Protein AF-A0A8C3QT16-F1 (afdb_monomer_lite)

Radius of gyration: 20.68 Å; chains: 1; bounding box: 44×46×42 Å

Sequence (63 aa):
YVEFSSSEVLKCCKDKRDTSNFDKEFTRQPVELTPTDKLFIMNLDQNEFAGFSYTNPEFVINV

pLDDT: mean 84.6, std 16.43, range [43.84, 97.69]

Organism: NCBI:txid181631

InterPro domains:
  IPR000961 AGC-kinase, C-terminal [PS51285] (1-63)
  IPR000961 AGC-kinase, C-terminal [SM00133] (2-56)
  IPR017892 Protein kinase, C-terminal [PF00433] (14-54)

Structure (mmCIF, N/CA/C/O backbone):
data_AF-A0A8C3QT16-F1
#
_entry.id   AF-A0A8C3QT16-F1
#
loop_
_atom_site.group_PDB
_atom_site.id
_atom_site.type_symbol
_atom_site.label_atom_id
_atom_site.label_alt_id
_atom_site.label_comp_id
_atom_site.label_asym_id
_atom_site.label_entity_id
_atom_site.label_seq_id
_atom_site.pdbx_PDB_ins_code
_atom_site.Cartn_x
_atom_site.Cartn_y
_atom_site.Cartn_z
_atom_site.occupancy
_atom_site.B_iso_or_equiv
_atom_site.auth_seq_id
_atom_site.auth_comp_id
_atom_site.auth_asym_id
_atom_site.auth_atom_id
_atom_site.pdbx_PDB_model_num
ATOM 1 N N . TYR A 1 1 ? 24.508 27.430 -22.684 1.00 43.84 1 TYR A N 1
ATOM 2 C CA . TYR A 1 1 ? 23.830 26.132 -22.823 1.00 43.84 1 TYR A CA 1
ATOM 3 C C . TYR A 1 1 ? 24.698 25.109 -22.127 1.00 43.84 1 TYR A C 1
ATOM 5 O O . TYR A 1 1 ? 25.836 24.939 -22.538 1.00 43.84 1 TYR A O 1
ATOM 13 N N . VAL A 1 2 ? 24.230 24.545 -21.015 1.00 45.78 2 VAL A N 1
ATOM 14 C CA . VAL A 1 2 ? 24.907 23.405 -20.386 1.00 45.78 2 VAL A CA 1
ATOM 15 C C . VAL A 1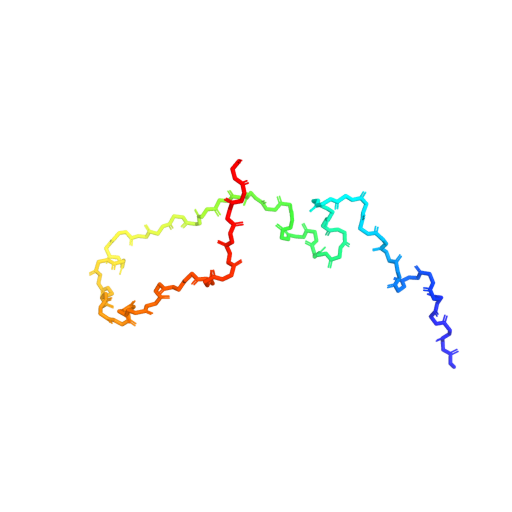 2 ? 24.444 22.179 -21.162 1.00 45.78 2 VAL A C 1
ATOM 17 O O . VAL A 1 2 ? 23.251 21.883 -21.176 1.00 45.78 2 VAL A O 1
ATOM 20 N N . GLU A 1 3 ? 25.358 21.537 -21.883 1.00 56.44 3 GLU A N 1
ATOM 21 C CA . GLU A 1 3 ? 25.085 20.268 -22.552 1.00 56.44 3 GLU A CA 1
ATOM 22 C C . GLU A 1 3 ? 24.979 19.185 -21.477 1.00 56.44 3 GLU A C 1
ATOM 24 O O . GLU A 1 3 ? 25.983 18.725 -20.937 1.00 56.44 3 GLU A O 1
ATOM 29 N N . PHE A 1 4 ? 23.750 18.809 -21.122 1.00 53.62 4 PHE A N 1
ATOM 30 C CA . PHE A 1 4 ? 23.534 17.589 -20.355 1.00 53.62 4 PHE A CA 1
ATOM 31 C C . PHE A 1 4 ? 23.945 16.406 -21.230 1.00 53.62 4 PHE A C 1
ATOM 33 O O . PHE A 1 4 ? 23.416 16.214 -22.329 1.00 53.62 4 PHE A O 1
ATOM 40 N N . SER A 1 5 ? 24.915 15.628 -20.751 1.00 53.16 5 SER A N 1
ATOM 41 C CA . SER A 1 5 ? 25.368 14.417 -21.421 1.00 53.16 5 SER A CA 1
ATOM 42 C C . SER A 1 5 ? 24.190 13.456 -21.565 1.00 53.16 5 SER A C 1
ATOM 44 O O . SER A 1 5 ? 23.608 13.015 -20.576 1.00 53.16 5 SER A O 1
ATOM 46 N N . SER A 1 6 ? 23.858 13.089 -22.804 1.00 56.53 6 SER A N 1
ATOM 47 C CA . SER A 1 6 ? 22.760 12.168 -23.137 1.00 56.53 6 SER A CA 1
ATOM 48 C C . SER A 1 6 ? 22.859 10.809 -22.409 1.00 56.53 6 SER A C 1
ATOM 50 O O . SER A 1 6 ? 21.860 10.107 -22.262 1.00 56.53 6 SER A O 1
ATOM 52 N N . SER A 1 7 ? 24.038 10.460 -21.878 1.00 54.44 7 SER A N 1
ATOM 53 C CA . SER A 1 7 ? 24.268 9.260 -21.064 1.00 54.44 7 SER A CA 1
ATOM 54 C C . SER A 1 7 ? 23.683 9.306 -19.644 1.00 54.44 7 SER A C 1
ATOM 56 O O . SER A 1 7 ? 23.450 8.245 -19.071 1.00 54.44 7 SER A O 1
ATOM 58 N N . GLU A 1 8 ? 23.405 10.482 -19.070 1.00 55.16 8 GLU A N 1
ATOM 59 C CA . GLU A 1 8 ? 22.747 10.585 -17.753 1.00 55.16 8 GLU A CA 1
ATOM 60 C C . GLU A 1 8 ? 21.240 10.296 -17.834 1.00 55.16 8 GLU A C 1
ATOM 62 O O . GLU A 1 8 ? 20.626 9.901 -16.845 1.00 55.16 8 GLU A O 1
ATOM 67 N N . VAL A 1 9 ? 20.652 10.425 -19.028 1.00 56.47 9 VAL A N 1
ATOM 68 C CA . VAL A 1 9 ? 19.210 10.263 -19.280 1.00 56.47 9 VAL A CA 1
ATOM 69 C C . VAL A 1 9 ? 18.795 8.784 -19.366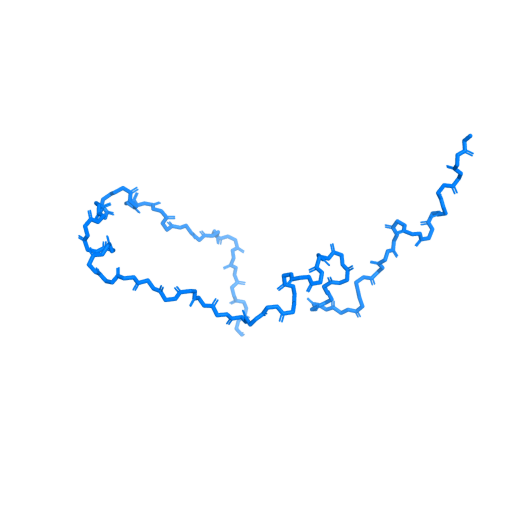 1.00 56.47 9 VAL A C 1
ATOM 71 O O . VAL A 1 9 ? 17.625 8.454 -19.197 1.00 56.47 9 VAL A O 1
ATOM 74 N N . LEU A 1 10 ? 19.744 7.868 -19.580 1.00 58.22 10 LEU A N 1
ATOM 75 C CA . LEU A 1 10 ? 19.495 6.435 -19.774 1.00 58.22 10 LEU A CA 1
ATOM 76 C C . LEU A 1 10 ? 20.243 5.593 -18.735 1.00 58.22 10 LEU A C 1
ATOM 78 O O . LEU A 1 10 ? 21.045 4.719 -19.077 1.00 58.22 10 LEU A O 1
ATOM 82 N N . LYS A 1 11 ? 19.984 5.821 -17.443 1.00 61.94 11 LYS A N 1
ATOM 83 C CA . LYS A 1 11 ? 20.419 4.865 -16.420 1.00 61.94 11 LYS A CA 1
ATOM 84 C C . LYS A 1 11 ? 19.570 3.598 -16.525 1.00 61.94 11 LYS A C 1
ATOM 86 O O . LYS A 1 11 ? 18.487 3.493 -15.960 1.00 61.94 11 LYS A O 1
ATOM 91 N N . CYS A 1 12 ? 20.073 2.674 -17.339 1.00 62.06 12 CYS A N 1
ATOM 92 C CA . CYS A 1 12 ? 19.469 1.387 -17.645 1.00 62.06 12 CYS A CA 1
ATOM 93 C C . CYS A 1 12 ? 19.253 0.563 -16.368 1.00 62.06 12 CYS A C 1
ATOM 95 O O . CYS A 1 12 ? 20.187 0.359 -15.586 1.00 62.06 12 CYS A O 1
ATOM 97 N N . CYS A 1 13 ? 18.016 0.094 -16.201 1.00 67.94 13 CYS A N 1
ATOM 98 C CA . CYS A 1 13 ? 17.530 -0.743 -15.114 1.00 67.94 13 CYS A CA 1
ATOM 99 C C . CYS A 1 13 ? 18.365 -2.028 -15.061 1.00 67.94 13 CYS A C 1
ATOM 101 O O . CYS A 1 13 ? 18.223 -2.901 -15.919 1.00 67.94 13 CYS A O 1
ATOM 103 N N . LYS A 1 14 ? 19.268 -2.134 -14.082 1.00 79.00 14 LYS A N 1
ATOM 104 C CA . LYS A 1 14 ? 20.242 -3.241 -14.020 1.00 79.00 14 LYS A CA 1
ATOM 105 C C . LYS A 1 14 ? 19.580 -4.611 -13.874 1.00 79.00 14 LYS A C 1
ATOM 107 O O . LYS A 1 14 ? 20.095 -5.602 -14.384 1.00 79.00 14 LYS A O 1
ATOM 112 N N . ASP A 1 15 ? 18.441 -4.649 -13.192 1.00 86.56 15 ASP A N 1
ATOM 113 C CA . ASP A 1 15 ? 17.577 -5.812 -13.048 1.00 86.56 15 ASP A CA 1
ATOM 114 C C . ASP A 1 15 ? 16.157 -5.379 -12.633 1.00 86.56 15 ASP A C 1
ATOM 116 O O . ASP A 1 15 ? 15.884 -4.192 -12.442 1.00 86.56 15 ASP A O 1
ATOM 120 N N . LYS A 1 16 ? 15.239 -6.345 -12.490 1.00 88.44 16 LYS A N 1
ATOM 121 C CA . LYS A 1 16 ? 13.821 -6.099 -12.155 1.00 88.44 16 LYS A CA 1
ATOM 122 C C . LYS A 1 16 ? 13.605 -5.394 -10.805 1.00 88.44 16 LYS A C 1
ATOM 124 O O . LYS A 1 16 ? 12.501 -4.922 -10.560 1.00 88.44 16 LYS A O 1
ATOM 129 N N . ARG A 1 17 ? 14.610 -5.363 -9.926 1.00 89.75 17 ARG A N 1
ATOM 130 C CA . ARG A 1 17 ? 14.577 -4.740 -8.595 1.00 89.75 17 ARG A CA 1
ATOM 131 C C . ARG A 1 17 ? 15.473 -3.503 -8.498 1.00 89.75 17 ARG A C 1
ATOM 133 O O . ARG A 1 17 ? 15.692 -3.021 -7.391 1.00 89.75 17 ARG A O 1
ATOM 140 N N . ASP A 1 18 ? 16.007 -2.995 -9.609 1.00 90.81 18 ASP A N 1
ATOM 141 C CA . ASP A 1 18 ? 16.851 -1.800 -9.577 1.00 90.81 18 ASP A CA 1
ATOM 142 C C . ASP A 1 18 ? 16.058 -0.581 -9.092 1.00 90.81 18 ASP A C 1
ATOM 144 O O . ASP A 1 18 ? 15.064 -0.174 -9.694 1.00 90.81 18 ASP A O 1
ATOM 148 N N . THR A 1 19 ? 16.532 0.024 -8.006 1.00 91.81 19 THR A N 1
ATOM 149 C CA . THR A 1 19 ? 15.928 1.209 -7.402 1.00 91.81 19 THR A CA 1
ATOM 150 C 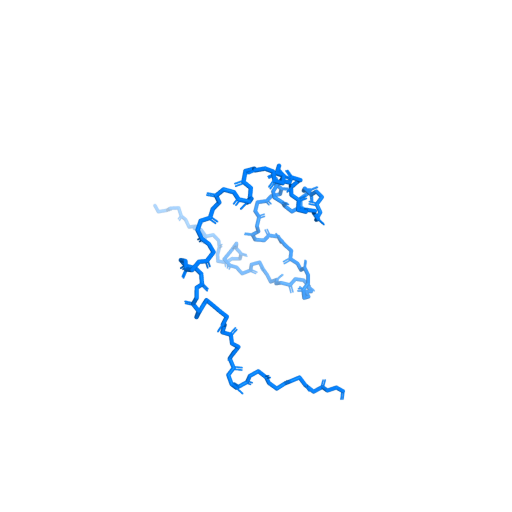C . THR A 1 19 ? 16.741 2.479 -7.644 1.00 91.81 19 THR A C 1
ATOM 152 O O . THR A 1 19 ? 16.507 3.502 -7.007 1.00 91.81 19 THR A O 1
ATOM 155 N N . SER A 1 20 ? 17.707 2.455 -8.568 1.00 91.06 20 SER A N 1
ATOM 156 C CA . SER A 1 20 ? 18.662 3.553 -8.749 1.00 91.06 20 SER A CA 1
ATOM 157 C C . SER A 1 20 ? 18.063 4.894 -9.196 1.00 91.06 20 SER A C 1
ATOM 159 O O . SER A 1 20 ? 18.750 5.910 -9.078 1.00 91.06 20 SER A O 1
ATOM 161 N N . ASN A 1 21 ? 16.807 4.898 -9.656 1.00 90.94 21 ASN A N 1
ATOM 162 C CA . ASN A 1 21 ? 16.030 6.090 -10.016 1.00 90.94 21 ASN A CA 1
ATOM 163 C C . ASN A 1 21 ? 15.125 6.605 -8.877 1.00 90.94 21 ASN A C 1
ATOM 165 O O . ASN A 1 21 ? 14.393 7.572 -9.070 1.00 90.94 21 ASN A O 1
ATOM 169 N N . PHE A 1 22 ? 15.160 5.970 -7.704 1.00 91.44 22 PHE A N 1
ATOM 170 C CA . PHE A 1 22 ? 14.422 6.383 -6.511 1.00 91.44 22 PHE A CA 1
ATOM 171 C C . PHE A 1 22 ? 15.372 6.995 -5.477 1.00 91.44 22 PHE A C 1
ATOM 173 O O . PHE A 1 22 ? 16.566 6.680 -5.441 1.00 91.44 22 PHE A O 1
ATOM 180 N N . ASP A 1 23 ? 14.842 7.854 -4.605 1.00 95.38 23 ASP A N 1
ATOM 181 C CA . ASP A 1 23 ? 15.614 8.381 -3.481 1.00 95.38 23 ASP A CA 1
ATOM 182 C C . ASP A 1 23 ? 16.054 7.232 -2.553 1.00 95.38 23 ASP A C 1
ATOM 184 O O . ASP A 1 23 ? 15.294 6.314 -2.217 1.00 95.38 23 ASP A O 1
ATOM 188 N N . LYS A 1 24 ? 17.321 7.279 -2.140 1.00 93.81 24 LYS A N 1
ATOM 189 C CA . LYS A 1 24 ? 17.913 6.282 -1.252 1.00 93.81 24 LYS A CA 1
ATOM 190 C C . LYS A 1 24 ? 17.302 6.311 0.140 1.00 93.81 24 LYS A C 1
ATOM 192 O O . LYS A 1 24 ? 17.350 5.277 0.798 1.00 93.81 24 LYS A O 1
ATOM 197 N N . GLU A 1 25 ? 16.747 7.440 0.573 1.00 96.81 25 GLU A N 1
ATOM 198 C CA . GLU A 1 25 ? 16.093 7.524 1.879 1.00 96.81 25 GLU A CA 1
ATOM 199 C C . GLU A 1 25 ? 14.918 6.541 1.970 1.00 96.81 25 GLU A C 1
ATOM 201 O O . GLU A 1 25 ?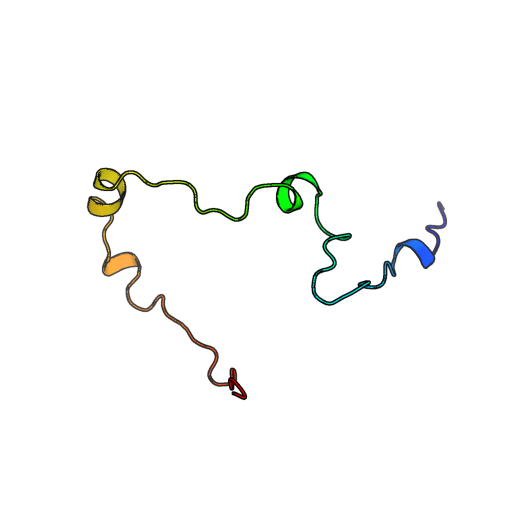 14.842 5.775 2.923 1.00 96.81 25 GLU A O 1
ATOM 206 N N . PHE A 1 26 ? 14.084 6.443 0.930 1.00 95.56 26 PHE A N 1
ATOM 207 C CA . PHE A 1 26 ? 12.965 5.492 0.912 1.00 95.56 26 PHE A CA 1
ATOM 208 C C . PHE A 1 26 ? 13.423 4.046 0.706 1.00 95.56 26 PHE A C 1
ATOM 210 O O . PHE A 1 26 ? 12.963 3.135 1.381 1.00 95.56 26 PHE A O 1
ATOM 217 N N . THR A 1 27 ? 14.359 3.807 -0.216 1.00 95.50 27 THR A N 1
ATOM 218 C CA . THR A 1 27 ? 14.772 2.433 -0.577 1.00 95.50 27 THR A CA 1
ATOM 219 C C . THR A 1 27 ? 15.626 1.740 0.490 1.00 95.50 27 THR A C 1
ATOM 221 O O . THR A 1 27 ? 15.843 0.532 0.411 1.00 95.50 27 THR A O 1
ATOM 224 N N . ARG A 1 28 ? 16.126 2.492 1.478 1.00 95.56 28 ARG A N 1
ATOM 225 C CA . ARG A 1 28 ? 16.851 1.971 2.645 1.00 95.56 28 ARG A CA 1
ATOM 226 C C . ARG A 1 28 ? 15.953 1.718 3.851 1.00 95.56 28 ARG A C 1
ATOM 228 O O . ARG A 1 28 ? 16.398 1.034 4.772 1.00 95.56 28 ARG A O 1
ATOM 235 N N . GLN A 1 29 ? 14.744 2.277 3.872 1.00 96.38 29 GLN A N 1
ATOM 236 C CA . GLN A 1 29 ? 13.800 2.035 4.956 1.00 96.38 29 GLN A CA 1
ATOM 237 C C . GLN A 1 29 ? 13.379 0.557 4.985 1.00 96.38 29 GLN A C 1
ATOM 239 O O . GLN A 1 29 ? 13.327 -0.095 3.936 1.00 96.38 29 GLN A O 1
ATOM 244 N N . PRO A 1 30 ? 13.085 0.003 6.174 1.00 95.88 30 PRO A N 1
ATOM 245 C CA . PRO A 1 30 ? 12.510 -1.330 6.285 1.00 95.88 30 PRO A CA 1
ATOM 246 C C . PRO A 1 30 ? 11.189 -1.429 5.512 1.00 95.88 30 PRO A C 1
ATOM 248 O O . PRO A 1 30 ? 10.381 -0.502 5.515 1.00 95.88 30 PRO A O 1
ATOM 251 N N . VAL A 1 31 ? 10.953 -2.573 4.866 1.00 95.69 31 VAL A N 1
ATOM 252 C CA . VAL A 1 31 ? 9.700 -2.846 4.144 1.00 95.69 31 VAL A CA 1
ATOM 253 C C . VAL A 1 31 ? 8.645 -3.318 5.145 1.00 95.69 31 VAL A C 1
ATOM 255 O O . VAL A 1 31 ? 8.319 -4.502 5.219 1.00 95.69 31 VAL A O 1
ATOM 258 N N . GLU A 1 32 ? 8.150 -2.389 5.957 1.00 96.50 32 GLU A N 1
ATOM 259 C CA . GLU A 1 32 ? 7.166 -2.658 7.003 1.00 96.50 32 GLU A CA 1
ATOM 260 C C . GLU A 1 32 ? 6.044 -1.620 7.013 1.00 96.50 32 GLU A C 1
ATOM 262 O O . GLU A 1 32 ? 6.216 -0.470 6.611 1.00 96.50 32 GLU A O 1
ATOM 267 N N . LEU A 1 33 ? 4.866 -2.043 7.470 1.00 95.50 33 LEU A N 1
ATOM 268 C CA . LEU A 1 33 ? 3.751 -1.134 7.699 1.00 95.50 33 LEU A CA 1
ATOM 269 C C . LEU A 1 33 ? 3.898 -0.519 9.086 1.00 95.50 33 LEU A C 1
ATOM 271 O O . LEU A 1 33 ? 4.091 -1.237 10.069 1.00 95.50 33 LEU A O 1
ATOM 275 N N . THR A 1 34 ? 3.761 0.801 9.176 1.00 94.06 34 THR A N 1
ATOM 276 C CA . THR A 1 34 ? 3.730 1.491 10.466 1.00 94.06 34 THR A CA 1
ATOM 277 C C . THR A 1 34 ? 2.582 0.937 11.320 1.00 94.06 34 THR A C 1
ATOM 279 O O . THR A 1 34 ? 1.446 0.889 10.842 1.00 94.06 34 THR A O 1
ATOM 282 N N . PRO A 1 35 ? 2.833 0.524 12.576 1.00 95.75 35 PRO A N 1
ATOM 283 C CA . PRO A 1 35 ? 1.773 0.060 13.462 1.00 95.75 35 PRO A CA 1
ATOM 284 C C . PRO A 1 35 ? 0.698 1.133 13.668 1.00 95.75 35 PRO A C 1
ATOM 286 O O . PRO A 1 35 ? 1.009 2.288 13.952 1.00 95.75 35 PRO A O 1
ATOM 289 N N . THR A 1 36 ? -0.571 0.744 13.559 1.00 94.94 36 THR A N 1
ATOM 290 C CA . THR A 1 36 ? -1.720 1.638 13.756 1.00 94.94 36 THR A CA 1
ATOM 291 C C . THR A 1 36 ? -2.405 1.379 15.096 1.00 94.94 36 THR A C 1
ATOM 293 O O . THR A 1 36 ? -2.545 0.225 15.510 1.00 94.94 36 THR A O 1
ATOM 296 N N . ASP A 1 37 ? -2.913 2.430 15.742 1.00 96.00 37 ASP A N 1
ATOM 297 C CA . ASP A 1 37 ? -3.758 2.291 16.932 1.00 96.00 37 ASP A CA 1
ATOM 298 C C . ASP A 1 37 ? -5.131 1.711 16.554 1.00 96.00 37 ASP A C 1
ATOM 300 O O . ASP A 1 37 ? -5.885 2.298 15.777 1.00 96.00 37 ASP A O 1
ATOM 304 N N . LYS A 1 38 ? -5.478 0.557 17.129 1.00 92.75 38 LYS A N 1
ATOM 305 C CA . LYS A 1 38 ? -6.742 -0.138 16.853 1.00 92.75 38 LYS A CA 1
ATOM 306 C C . LYS A 1 38 ? -7.966 0.703 17.206 1.00 92.75 38 LYS A C 1
ATOM 308 O O . LYS A 1 38 ? -8.960 0.608 16.495 1.00 92.75 38 LYS A O 1
ATOM 313 N N . LEU A 1 39 ? -7.905 1.515 18.262 1.00 94.81 39 LEU A N 1
ATOM 314 C CA . LEU A 1 39 ? -9.026 2.372 18.654 1.00 94.81 39 LEU A CA 1
ATOM 315 C C . LEU A 1 39 ? -9.251 3.483 17.632 1.00 94.81 39 LEU A C 1
ATOM 317 O O . LEU A 1 39 ? -10.391 3.812 17.324 1.00 94.81 39 LEU A O 1
ATOM 321 N N . PHE A 1 40 ? -8.170 4.017 17.061 1.00 91.88 40 PHE A N 1
ATOM 322 C CA . PHE A 1 40 ? -8.264 4.987 15.977 1.00 91.88 40 PHE A CA 1
ATOM 323 C C . PHE A 1 40 ? -8.919 4.367 14.738 1.00 91.88 40 PHE A C 1
ATOM 325 O O . PHE A 1 40 ? -9.861 4.939 14.200 1.00 91.88 40 PHE A O 1
ATOM 332 N N . ILE A 1 41 ? -8.492 3.161 14.343 1.00 93.69 41 ILE A N 1
ATOM 333 C CA . ILE A 1 41 ? -9.069 2.444 13.194 1.00 93.69 41 ILE A CA 1
ATOM 334 C C . ILE A 1 41 ? -10.553 2.107 13.412 1.00 93.69 41 ILE A C 1
ATOM 336 O O . ILE A 1 41 ? -11.352 2.265 12.495 1.00 93.69 41 ILE A O 1
ATOM 340 N N . MET A 1 42 ? -10.942 1.683 14.619 1.00 94.38 42 MET A N 1
ATOM 341 C CA . MET A 1 42 ? -12.336 1.350 14.954 1.00 94.38 42 MET A CA 1
ATOM 342 C C . MET A 1 42 ? -13.286 2.551 14.897 1.00 94.38 42 MET A C 1
ATOM 344 O O . MET A 1 42 ? -14.485 2.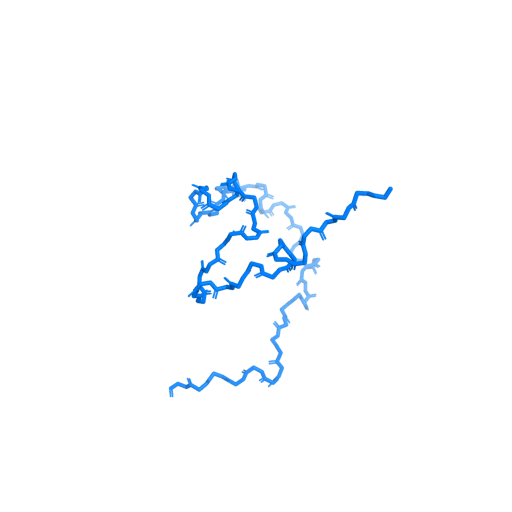360 14.713 1.00 94.38 42 MET A O 1
ATOM 348 N N . ASN A 1 43 ? -12.765 3.770 15.052 1.00 94.81 43 ASN A N 1
ATOM 349 C CA . ASN A 1 43 ? -13.556 4.999 15.004 1.00 94.81 43 ASN A CA 1
ATOM 350 C C . ASN A 1 43 ? -13.757 5.541 13.576 1.00 94.81 43 ASN A C 1
ATOM 352 O O . ASN A 1 43 ? -14.438 6.552 13.411 1.00 94.81 43 ASN A O 1
ATOM 356 N N . LEU A 1 44 ? -13.173 4.906 12.555 1.00 95.75 44 LEU A N 1
ATOM 357 C CA . LEU A 1 44 ? -13.367 5.280 11.152 1.00 95.75 44 LEU A CA 1
ATOM 358 C C . LEU A 1 44 ? -14.666 4.677 10.604 1.00 95.75 44 LEU A C 1
ATOM 360 O O . LEU A 1 44 ? -14.926 3.486 10.806 1.00 95.75 44 LEU A O 1
ATOM 364 N N . ASP A 1 45 ? -15.439 5.456 9.842 1.00 96.50 45 ASP A N 1
ATOM 365 C CA . ASP A 1 45 ? -16.579 4.921 9.092 1.00 96.50 45 ASP A CA 1
ATOM 366 C C . ASP A 1 45 ? -16.080 4.022 7.953 1.00 96.50 45 ASP A C 1
ATOM 368 O O . ASP A 1 45 ? -15.501 4.475 6.967 1.00 96.50 45 ASP A O 1
ATOM 372 N N . GLN A 1 46 ? -16.306 2.715 8.087 1.00 94.44 46 GLN A N 1
ATOM 373 C CA . GLN A 1 46 ? -15.858 1.734 7.098 1.00 94.44 46 GLN A CA 1
ATOM 374 C C . GLN A 1 46 ? -16.643 1.810 5.783 1.00 94.44 46 GLN A C 1
ATOM 376 O O . GLN A 1 46 ? -16.157 1.336 4.756 1.00 94.44 46 GLN A O 1
ATOM 381 N N . ASN A 1 47 ? -17.836 2.413 5.784 1.00 96.56 47 ASN A N 1
ATOM 382 C CA . ASN A 1 47 ? -18.643 2.531 4.572 1.00 96.56 47 ASN A CA 1
ATOM 383 C C . ASN A 1 47 ? -18.043 3.515 3.563 1.00 96.56 47 ASN A C 1
ATOM 385 O O . ASN A 1 47 ? -18.322 3.384 2.373 1.00 96.56 47 ASN A O 1
ATOM 389 N N . GLU A 1 48 ? -17.173 4.437 3.992 1.00 96.88 48 GLU A N 1
ATOM 390 C CA . GLU A 1 48 ? -16.440 5.331 3.081 1.00 96.88 48 GLU A CA 1
ATOM 391 C C . GLU A 1 48 ? -15.545 4.563 2.095 1.00 96.88 48 GLU A C 1
ATOM 393 O O . GLU A 1 48 ? -15.240 5.058 1.011 1.00 96.88 48 GLU A O 1
ATOM 398 N N . PHE A 1 49 ? -15.167 3.327 2.432 1.00 96.31 49 PHE A N 1
ATOM 399 C CA . PHE A 1 49 ? -14.338 2.459 1.594 1.00 96.31 49 PHE A CA 1
ATOM 400 C C . PHE A 1 49 ? -15.158 1.420 0.809 1.00 96.31 49 PHE A C 1
ATOM 402 O O . PHE A 1 49 ? -14.589 0.534 0.162 1.00 96.31 49 PHE A O 1
ATOM 409 N N . ALA A 1 50 ? -16.494 1.499 0.840 1.00 97.12 50 ALA A N 1
ATOM 410 C CA . ALA A 1 50 ? -17.349 0.611 0.060 1.00 97.12 50 ALA A CA 1
ATOM 411 C C . ALA A 1 50 ? -17.065 0.776 -1.444 1.00 97.12 50 ALA A C 1
ATOM 413 O O . ALA A 1 50 ? -17.115 1.874 -1.991 1.00 97.12 50 ALA A O 1
ATOM 414 N N . GLY A 1 51 ? -16.756 -0.331 -2.126 1.00 96.88 51 GLY A N 1
ATOM 415 C CA . GLY A 1 51 ? -16.389 -0.313 -3.547 1.00 96.88 51 GLY A CA 1
ATOM 416 C C . GLY A 1 51 ? -14.938 0.092 -3.842 1.00 96.88 51 GLY A C 1
ATOM 417 O O . GLY A 1 51 ? -14.590 0.234 -5.009 1.00 96.88 51 GLY A O 1
ATOM 418 N N . PHE A 1 52 ? -14.076 0.238 -2.825 1.00 97.69 52 PHE A N 1
ATOM 419 C CA . PHE A 1 52 ? -12.655 0.566 -3.018 1.00 97.69 52 PHE A CA 1
ATOM 420 C C . PHE A 1 52 ? -11.869 -0.542 -3.738 1.00 97.69 52 PHE A C 1
ATOM 422 O O . PHE A 1 52 ? -10.911 -0.272 -4.463 1.00 97.69 52 PHE A O 1
ATOM 429 N N . SER A 1 53 ? -12.253 -1.805 -3.536 1.00 96.50 53 SER A N 1
ATOM 430 C CA . SER A 1 53 ? -11.559 -2.941 -4.139 1.00 96.50 53 SER A CA 1
ATOM 431 C C . SER A 1 53 ? -11.728 -2.963 -5.659 1.00 96.50 53 SER A C 1
ATOM 433 O O . SER A 1 53 ? -12.835 -3.088 -6.174 1.00 96.50 53 SER A O 1
ATOM 435 N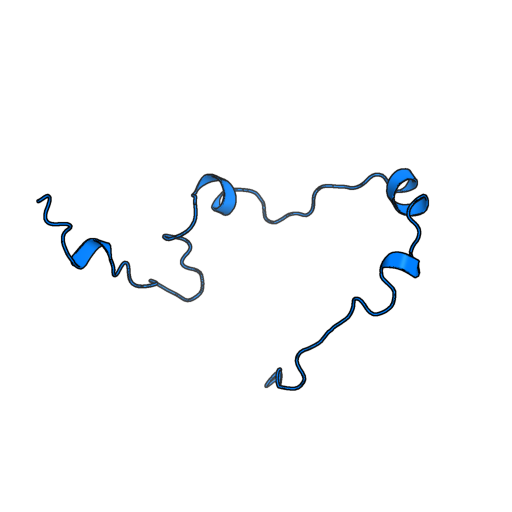 N . TYR A 1 54 ? -10.602 -2.936 -6.368 1.00 95.50 54 TYR A N 1
ATOM 436 C CA . TYR A 1 54 ? -10.520 -3.104 -7.814 1.00 95.50 54 TYR A CA 1
ATOM 437 C C . TYR A 1 54 ? -9.421 -4.112 -8.152 1.00 95.50 54 TYR A C 1
ATOM 439 O O . TYR A 1 54 ? -8.354 -4.131 -7.541 1.00 95.50 54 TYR A O 1
ATOM 447 N N . THR A 1 55 ? -9.670 -4.954 -9.147 1.00 94.75 55 THR A N 1
ATOM 448 C CA . THR A 1 55 ? -8.649 -5.790 -9.780 1.00 94.75 55 THR A CA 1
ATOM 449 C C . THR A 1 55 ? -8.777 -5.590 -11.276 1.00 94.75 55 THR A C 1
ATOM 451 O O . THR A 1 55 ? -9.880 -5.669 -11.811 1.00 94.75 55 THR A O 1
ATOM 454 N N . ASN A 1 56 ? -7.658 -5.305 -11.943 1.00 93.44 56 ASN A N 1
ATOM 455 C CA . ASN A 1 56 ? -7.645 -5.169 -13.394 1.00 93.44 56 ASN A CA 1
ATOM 456 C C . ASN A 1 56 ? -8.102 -6.498 -14.032 1.00 93.44 56 ASN A C 1
ATOM 458 O O . ASN A 1 56 ? -7.433 -7.505 -13.794 1.00 93.44 56 ASN A O 1
ATOM 462 N N . PRO A 1 57 ? -9.184 -6.524 -14.836 1.00 92.25 57 PRO A N 1
ATOM 463 C CA . PRO A 1 57 ? -9.658 -7.747 -15.489 1.00 92.25 57 PRO A CA 1
ATOM 464 C C . PRO A 1 57 ? -8.616 -8.413 -16.399 1.00 92.25 57 PRO A C 1
ATOM 466 O O . PRO A 1 57 ? -8.636 -9.627 -16.565 1.00 92.25 57 PRO A O 1
ATOM 469 N N . GLU A 1 58 ? -7.674 -7.634 -16.937 1.00 93.94 58 GLU A N 1
ATOM 470 C CA . GLU A 1 58 ? -6.583 -8.123 -17.792 1.00 93.94 58 GLU A CA 1
ATOM 471 C C . GLU A 1 58 ? -5.399 -8.697 -16.993 1.00 93.94 58 GLU A C 1
ATOM 473 O O . GLU A 1 58 ? -4.415 -9.171 -17.565 1.00 93.94 58 GLU A O 1
ATOM 478 N N . PHE A 1 59 ? -5.446 -8.638 -15.658 1.00 89.88 59 PHE A N 1
ATOM 479 C CA . PHE A 1 59 ? -4.409 -9.210 -14.807 1.00 89.88 59 PHE A CA 1
ATOM 480 C C . PHE A 1 59 ? -4.573 -10.732 -14.714 1.00 89.88 59 PHE A C 1
ATOM 482 O O . PHE A 1 59 ? -5.144 -11.269 -13.765 1.00 89.88 59 PHE A O 1
ATOM 489 N N . VAL A 1 60 ? -4.054 -11.434 -15.722 1.00 83.00 60 VAL A N 1
ATOM 490 C CA . VAL A 1 60 ? -3.989 -12.898 -15.747 1.00 83.00 60 VAL A CA 1
ATOM 491 C C . VAL A 1 60 ? -2.712 -13.349 -15.043 1.00 83.00 60 VAL A C 1
ATOM 493 O O . VAL A 1 60 ? -1.601 -13.125 -15.525 1.00 83.00 60 VAL A O 1
ATOM 496 N N . ILE A 1 61 ? -2.859 -13.985 -13.879 1.00 79.75 61 ILE A N 1
ATOM 497 C CA . ILE A 1 61 ? -1.743 -14.662 -13.216 1.00 79.75 61 ILE A CA 1
ATOM 498 C C . ILE A 1 61 ? -1.511 -15.976 -13.962 1.00 79.75 61 ILE A C 1
ATOM 500 O O . ILE A 1 61 ? -2.255 -16.939 -13.780 1.00 79.75 61 ILE A O 1
ATOM 504 N N . ASN A 1 62 ? -0.485 -16.023 -14.807 1.00 68.00 62 ASN A N 1
ATOM 505 C CA . ASN A 1 62 ? 0.035 -17.296 -15.291 1.00 68.00 62 ASN A CA 1
ATOM 506 C C . ASN A 1 62 ? 0.741 -17.977 -14.113 1.00 68.00 62 ASN A C 1
ATOM 508 O O . ASN A 1 62 ? 1.798 -17.514 -13.679 1.00 68.00 62 ASN A O 1
ATOM 512 N N . VAL A 1 63 ? 0.103 -19.016 -13.572 1.00 53.75 63 VAL A N 1
ATOM 513 C CA . VAL A 1 63 ? 0.654 -19.881 -12.518 1.00 53.75 63 VAL A CA 1
ATOM 514 C C . VAL A 1 63 ? 1.631 -20.880 -13.124 1.00 53.75 63 VAL A C 1
ATOM 516 O O . VAL A 1 63 ? 1.311 -21.416 -14.210 1.00 53.75 63 VAL A O 1
#

Secondary structure (DSSP, 8-state):
-----TTSS-----STT--TTS-HHHHHS-S-PPP--HHHHHTS-GGGGTT-----TT-----

Foldseek 3Di:
DPPDDPVVVPPDQPDPPRPVVPDPVVVVDDPDDDDDDPVVVVPDDPCVCVPVDDDDPPPDPPD